Protein AF-A0A943B1U2-F1 (afdb_monomer_lite)

Radius of gyration: 18.58 Å; chains: 1; bounding box: 40×26×52 Å

pLDDT: mean 83.33, std 12.42, range [32.62, 95.81]

Foldseek 3Di:
DQQQAEEEEEDADPVCCVVCVVVQVVCPRHGYDYDHLPHALLLPPPDDPVCSVVSVVVSVVVVCVVVVHDPVRHPYYHYDGDPPDDPAPLVQEAEDCPDPAWDDDPHHIYGPDSCSRVVSPDD

Sequence (123 aa):
MKENKLILVLVEGKSDQTALNLIEKFCENNKAQIYITKGDITSDFKTTYSNCENILKDFIKKFINEYGLEKKDILQVIHIVDTDGAFIPDSNIVLNNNADSTLYYLDRIETNNVKKIIGAVAN

Secondary structure (DSSP, 8-state):
-----EEEEEESSHHHHHHHHHHHHH-SSSEEEEEE-SS-TTT-TT--TTTHHHHHHHHHHHHHHHTT--GGGEEEEEE----------GGGEEE-TT-SS-EE-SS-EEES-HHHHHTTS--

Structure (mmCIF, N/CA/C/O backbone):
data_AF-A0A943B1U2-F1
#
_entry.id   AF-A0A943B1U2-F1
#
loop_
_atom_site.group_PDB
_atom_site.id
_atom_site.type_symbol
_atom_site.label_atom_id
_atom_site.label_alt_id
_atom_site.label_comp_id
_atom_site.label_asym_id
_atom_site.label_entity_id
_atom_site.label_seq_id
_atom_site.pdbx_PDB_ins_code
_atom_site.Cartn_x
_atom_site.Cartn_y
_atom_site.Cartn_z
_atom_site.occupancy
_atom_site.B_iso_or_equiv
_atom_site.auth_seq_id
_atom_site.auth_comp_id
_atom_site.auth_asym_id
_atom_site.auth_atom_id
_atom_site.pdbx_PDB_model_num
ATOM 1 N N . MET A 1 1 ? -20.851 -4.023 25.875 1.00 43.03 1 MET A N 1
ATOM 2 C CA . MET A 1 1 ? -20.757 -2.912 24.904 1.00 43.03 1 MET A CA 1
ATOM 3 C C . MET A 1 1 ? -19.850 -3.378 23.783 1.00 43.03 1 MET A C 1
ATOM 5 O O . MET A 1 1 ? -18.746 -3.811 24.079 1.00 43.03 1 MET A O 1
ATOM 9 N N . LYS A 1 2 ? -20.328 -3.406 22.537 1.00 51.53 2 LYS A N 1
ATOM 10 C CA . LYS A 1 2 ? -19.477 -3.720 21.382 1.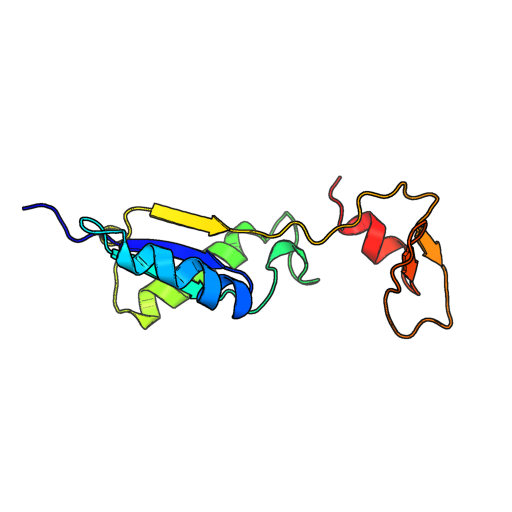00 51.53 2 LYS A CA 1
ATOM 11 C C . LYS A 1 2 ? -18.561 -2.506 21.199 1.00 51.53 2 LYS A C 1
ATOM 13 O O . LYS A 1 2 ? -19.063 -1.415 20.953 1.00 51.53 2 LYS A O 1
ATOM 18 N N . GLU A 1 3 ? -17.267 -2.656 21.468 1.00 61.66 3 GLU A N 1
ATOM 19 C CA . GLU A 1 3 ? -16.294 -1.586 21.232 1.00 61.66 3 GLU A CA 1
ATOM 20 C C . GLU A 1 3 ? -16.361 -1.202 19.749 1.00 61.66 3 GLU A C 1
ATOM 22 O O . GLU A 1 3 ? -16.231 -2.075 18.891 1.00 61.66 3 GLU A O 1
ATOM 27 N N . ASN A 1 4 ? -16.597 0.079 19.450 1.00 70.81 4 ASN A N 1
ATOM 28 C CA . ASN A 1 4 ? -16.581 0.624 18.089 1.00 70.81 4 ASN A CA 1
ATOM 29 C C . ASN A 1 4 ? -15.144 0.602 17.553 1.00 70.81 4 ASN A C 1
ATOM 31 O O . ASN A 1 4 ? -14.481 1.636 17.509 1.00 70.81 4 ASN A O 1
ATOM 35 N N . LYS A 1 5 ? -14.643 -0.581 17.201 1.00 84.31 5 LYS A N 1
ATOM 36 C CA . LYS A 1 5 ? -13.319 -0.733 16.608 1.00 84.31 5 LYS A CA 1
ATOM 37 C C . LYS A 1 5 ? -13.357 -0.423 15.117 1.00 84.31 5 LYS A C 1
ATOM 39 O O . LYS A 1 5 ? -14.384 -0.568 14.446 1.00 84.31 5 LYS A O 1
ATOM 44 N N . LEU A 1 6 ? -12.209 0.009 14.619 1.00 89.56 6 LEU A N 1
ATOM 45 C CA . LEU A 1 6 ? -12.011 0.441 13.252 1.00 89.56 6 LEU A CA 1
ATOM 46 C C . LEU A 1 6 ? -11.367 -0.662 12.408 1.00 89.56 6 LEU A C 1
ATOM 48 O O . LEU A 1 6 ? -10.405 -1.296 12.838 1.00 89.56 6 LEU A O 1
ATOM 52 N N . ILE A 1 7 ? -11.851 -0.849 11.187 1.00 90.88 7 ILE A N 1
ATOM 53 C CA . ILE A 1 7 ? -11.151 -1.597 10.143 1.00 90.88 7 ILE A CA 1
ATOM 54 C C . ILE A 1 7 ? -10.490 -0.569 9.227 1.00 90.88 7 ILE A C 1
ATOM 56 O O . ILE A 1 7 ? -11.180 0.216 8.580 1.00 90.88 7 ILE A O 1
ATOM 60 N N . LEU A 1 8 ? -9.161 -0.562 9.186 1.00 92.31 8 LEU A N 1
ATOM 61 C CA . LEU A 1 8 ? -8.396 0.289 8.280 1.00 92.31 8 LEU A CA 1
ATOM 62 C C . LEU A 1 8 ? -8.195 -0.447 6.957 1.00 92.31 8 LEU A C 1
ATOM 64 O O . LEU A 1 8 ? -7.590 -1.518 6.941 1.00 92.31 8 LEU A O 1
ATOM 68 N N . VAL A 1 9 ? -8.673 0.133 5.860 1.00 92.19 9 VAL A N 1
ATOM 69 C CA . VAL A 1 9 ? -8.456 -0.383 4.506 1.00 92.19 9 VAL A CA 1
ATOM 70 C C . VAL A 1 9 ? -7.480 0.543 3.789 1.00 92.19 9 VAL A C 1
ATOM 72 O O . VAL A 1 9 ? -7.790 1.705 3.541 1.00 92.19 9 VAL A O 1
ATOM 75 N N . LEU A 1 10 ? -6.288 0.039 3.492 1.00 92.56 10 LEU A N 1
ATOM 76 C CA . LEU A 1 10 ? -5.265 0.741 2.725 1.00 92.56 10 LEU A CA 1
ATOM 77 C C . LEU A 1 10 ? -5.489 0.470 1.237 1.00 92.56 10 LEU A C 1
ATOM 79 O O . LEU A 1 10 ? -5.634 -0.692 0.853 1.00 92.56 10 LEU A O 1
ATOM 83 N N . VAL A 1 11 ? -5.518 1.533 0.436 1.00 91.06 11 VAL A N 1
ATOM 84 C CA . VAL A 1 11 ? -5.705 1.472 -1.019 1.00 91.06 11 VAL A CA 1
ATOM 85 C C . VAL A 1 11 ? -4.703 2.370 -1.734 1.00 91.06 11 VAL A C 1
ATOM 87 O O . VAL A 1 11 ? -4.260 3.379 -1.174 1.00 91.06 11 VAL A O 1
ATOM 90 N N . GLU A 1 12 ? -4.383 2.029 -2.976 1.00 88.06 12 GLU A N 1
ATOM 91 C CA . GLU A 1 12 ? -3.335 2.687 -3.745 1.00 88.06 12 GLU A CA 1
ATOM 92 C C . GLU A 1 12 ? -3.683 4.144 -4.083 1.00 88.06 12 GLU A C 1
ATOM 94 O O . GLU A 1 12 ? -2.920 5.088 -3.820 1.00 88.06 12 GLU A O 1
ATOM 99 N N . GLY A 1 13 ? -4.871 4.327 -4.662 1.00 87.25 13 GLY A N 1
ATOM 100 C CA . GLY A 1 13 ? -5.250 5.548 -5.348 1.00 87.25 13 GLY A CA 1
ATOM 101 C C . GLY A 1 13 ? -6.665 6.038 -5.056 1.00 87.25 13 GLY A C 1
ATOM 102 O O . GLY A 1 13 ? -7.476 5.445 -4.345 1.00 87.25 13 GLY A O 1
ATOM 103 N N . LYS A 1 14 ? -6.977 7.198 -5.645 1.00 86.81 14 LYS A N 1
ATOM 104 C CA . LYS A 1 14 ? -8.306 7.823 -5.535 1.00 86.81 14 LYS A CA 1
ATOM 105 C C . LYS A 1 14 ? -9.396 7.019 -6.243 1.00 86.81 14 LYS A C 1
ATOM 107 O O . LYS A 1 14 ? -10.556 7.102 -5.838 1.00 86.81 14 LYS A O 1
ATOM 112 N N . SER A 1 15 ? -9.037 6.284 -7.294 1.00 88.19 15 SER A N 1
ATOM 113 C CA . SER A 1 15 ? -9.959 5.399 -8.009 1.00 88.19 15 SER A CA 1
ATOM 114 C C . SER A 1 15 ? -10.477 4.313 -7.069 1.00 88.19 15 SER A C 1
ATOM 116 O O . SER A 1 15 ? -11.688 4.217 -6.868 1.00 88.19 15 SER A O 1
ATOM 118 N N . ASP A 1 16 ? -9.567 3.608 -6.395 1.00 88.81 16 ASP A N 1
ATOM 119 C CA . ASP A 1 16 ? -9.890 2.551 -5.430 1.00 88.81 16 ASP A CA 1
ATOM 120 C C . ASP A 1 16 ? -10.687 3.108 -4.265 1.00 88.81 16 ASP A C 1
ATOM 122 O O . ASP A 1 16 ? -11.716 2.550 -3.901 1.00 88.81 16 ASP A O 1
ATOM 126 N N . GLN A 1 17 ? -10.271 4.261 -3.727 1.00 88.88 17 GLN A N 1
ATOM 127 C CA . GLN A 1 17 ? -11.022 4.930 -2.670 1.00 88.88 17 GLN A CA 1
ATOM 128 C C . GLN A 1 17 ? -12.461 5.200 -3.108 1.00 88.88 17 GLN A C 1
ATOM 130 O O . GLN A 1 17 ? -13.397 4.920 -2.369 1.00 88.88 17 GLN A O 1
ATOM 135 N N . THR A 1 18 ? -12.658 5.727 -4.314 1.00 89.12 18 THR A N 1
ATOM 136 C CA . THR A 1 18 ? -13.999 6.051 -4.808 1.00 89.12 18 THR A CA 1
ATOM 137 C C . THR A 1 18 ? -14.848 4.792 -4.979 1.00 89.12 18 THR A C 1
ATOM 139 O O . THR A 1 18 ? -16.008 4.786 -4.567 1.00 89.12 18 THR A O 1
ATOM 142 N N . ALA A 1 19 ? -14.282 3.724 -5.546 1.00 87.81 19 ALA A N 1
ATOM 143 C CA . ALA A 1 19 ? -14.982 2.460 -5.753 1.00 87.81 19 ALA A CA 1
ATOM 144 C C . ALA A 1 19 ? -15.323 1.768 -4.424 1.00 87.81 19 ALA A C 1
ATOM 146 O O . ALA A 1 19 ? -16.453 1.324 -4.207 1.00 87.81 19 ALA A O 1
ATOM 147 N N . LEU A 1 20 ? -14.353 1.713 -3.514 1.00 87.75 20 LEU A N 1
ATOM 148 C CA . LEU A 1 20 ? -14.445 0.969 -2.267 1.00 87.75 20 LEU A CA 1
ATOM 149 C C . LEU A 1 20 ? -15.108 1.767 -1.146 1.00 87.75 20 LEU A C 1
ATOM 151 O O . LEU A 1 20 ? -15.602 1.148 -0.212 1.00 87.75 20 LEU A O 1
ATOM 155 N N . ASN A 1 21 ? -15.236 3.097 -1.244 1.00 84.25 21 ASN A N 1
ATOM 156 C CA . ASN A 1 21 ? -15.986 3.915 -0.273 1.00 84.25 21 ASN A CA 1
ATOM 157 C C . ASN A 1 21 ? -17.437 3.436 -0.106 1.00 84.25 21 ASN A C 1
ATOM 159 O O . ASN A 1 21 ? -18.082 3.707 0.905 1.00 84.25 21 ASN A O 1
ATOM 163 N N . LEU A 1 22 ? -17.973 2.703 -1.086 1.00 82.56 22 LEU A N 1
ATOM 164 C CA . LEU A 1 22 ? -19.260 2.034 -0.964 1.00 82.56 22 LEU A CA 1
ATOM 165 C C . LEU A 1 22 ? -19.281 0.989 0.171 1.00 82.56 22 LEU A C 1
ATOM 167 O O . LEU A 1 22 ? -20.312 0.839 0.821 1.00 82.56 22 LEU A O 1
ATOM 171 N N . ILE A 1 23 ? -18.163 0.311 0.449 1.00 79.44 23 ILE A N 1
ATOM 172 C CA . ILE A 1 23 ? -18.022 -0.673 1.537 1.00 79.44 23 ILE A CA 1
ATOM 173 C C . ILE A 1 23 ? -18.312 -0.024 2.891 1.00 79.44 23 ILE A C 1
ATOM 175 O O . ILE A 1 23 ? -19.000 -0.628 3.713 1.00 79.44 23 ILE A O 1
ATOM 179 N N . GLU A 1 24 ? -17.881 1.226 3.100 1.00 76.25 24 GLU A N 1
ATOM 180 C CA . GLU A 1 24 ? -18.165 1.963 4.338 1.00 76.25 24 GLU A CA 1
ATOM 181 C C . GLU A 1 24 ? -19.673 2.059 4.620 1.00 76.25 24 GLU A C 1
ATOM 183 O O . GLU A 1 24 ? -20.083 2.035 5.779 1.00 76.25 24 GLU A O 1
ATOM 188 N N . LYS A 1 25 ? -20.516 2.090 3.576 1.00 74.62 25 LYS A N 1
ATOM 189 C CA . LYS A 1 25 ? -21.982 2.147 3.715 1.00 74.62 25 LYS A CA 1
ATOM 190 C C . LYS A 1 25 ? -22.610 0.826 4.161 1.00 74.62 25 LYS A C 1
ATOM 192 O O . LYS A 1 25 ? -23.719 0.847 4.681 1.00 74.62 25 LYS A O 1
ATOM 197 N N . PHE A 1 26 ? -21.935 -0.304 3.948 1.00 77.00 26 PHE A N 1
ATOM 198 C CA . PHE A 1 26 ? -22.454 -1.641 4.259 1.00 77.00 26 PHE A CA 1
ATOM 199 C C . PHE A 1 26 ? -21.898 -2.221 5.569 1.00 77.00 26 PHE A C 1
ATOM 201 O O . PHE A 1 26 ? -22.365 -3.257 6.043 1.00 77.00 26 PHE A O 1
ATOM 208 N N . CYS A 1 27 ? -20.923 -1.561 6.197 1.00 71.69 27 CYS A N 1
ATOM 209 C CA . CYS A 1 27 ? -20.376 -1.981 7.484 1.00 71.69 27 CYS A CA 1
ATOM 210 C C . CYS A 1 27 ? -21.191 -1.407 8.663 1.00 71.69 27 CYS A C 1
ATOM 212 O O . CYS A 1 27 ? -20.818 -0.414 9.275 1.00 71.69 27 CYS A O 1
ATOM 214 N N . GLU A 1 28 ? -22.302 -2.061 9.020 1.00 62.81 28 GLU A N 1
ATOM 215 C CA . GLU A 1 28 ? -23.226 -1.586 10.074 1.00 62.81 28 GLU A CA 1
ATOM 216 C C . GLU A 1 28 ? -22.691 -1.718 11.520 1.00 62.81 28 GLU A C 1
ATOM 218 O O . GLU A 1 28 ? -23.164 -1.031 12.422 1.00 62.81 28 GLU A O 1
ATOM 223 N N . ASN A 1 29 ? -21.718 -2.607 11.770 1.00 63.66 29 ASN A N 1
ATOM 224 C CA . ASN A 1 29 ? -21.253 -2.961 13.127 1.00 63.66 29 ASN A CA 1
ATOM 225 C C . ASN A 1 29 ? -19.797 -2.577 13.446 1.00 63.66 29 ASN A C 1
ATOM 227 O O . ASN A 1 29 ? -19.432 -2.536 14.618 1.00 63.66 29 ASN A O 1
ATOM 231 N N . ASN A 1 30 ? -18.972 -2.343 12.427 1.00 64.12 30 ASN A N 1
ATOM 232 C CA . ASN A 1 30 ? -17.572 -1.934 12.543 1.00 64.12 30 ASN A CA 1
ATOM 233 C C . ASN A 1 30 ? -17.380 -0.733 11.622 1.00 64.12 30 ASN A C 1
ATOM 235 O O . ASN A 1 30 ? -17.916 -0.730 10.518 1.00 64.12 30 ASN A O 1
ATOM 239 N N . LYS A 1 31 ? -16.604 0.268 12.036 1.00 79.12 31 LYS A N 1
ATOM 240 C CA . LYS A 1 31 ? -16.313 1.399 11.150 1.00 79.12 31 LYS A CA 1
ATOM 241 C C . LYS A 1 31 ? -15.182 0.995 10.214 1.00 79.12 31 LYS A C 1
ATOM 243 O O . LYS A 1 31 ? -14.055 0.833 10.670 1.00 79.12 31 LYS A O 1
ATOM 248 N N . ALA A 1 32 ? -15.476 0.797 8.935 1.00 85.38 32 ALA A N 1
ATOM 249 C CA . ALA A 1 32 ? -14.436 0.732 7.916 1.00 85.38 32 ALA A CA 1
ATOM 250 C C . ALA A 1 32 ? -13.994 2.161 7.574 1.00 85.38 32 ALA A C 1
ATOM 252 O O . ALA A 1 32 ? -14.833 3.061 7.506 1.00 85.38 32 ALA A O 1
ATOM 253 N N . GLN A 1 33 ? -12.691 2.375 7.420 1.00 88.75 33 GLN A N 1
ATOM 254 C CA . GLN A 1 33 ? -12.124 3.635 6.949 1.00 88.75 33 GLN A CA 1
ATOM 255 C C . GLN A 1 33 ? -11.106 3.361 5.860 1.00 88.75 33 GLN A C 1
ATOM 257 O O . GLN A 1 33 ? -10.178 2.571 6.057 1.00 88.75 33 GLN A O 1
ATOM 262 N N . ILE A 1 34 ? -11.284 4.036 4.729 1.00 88.25 34 ILE A N 1
ATOM 263 C CA . ILE A 1 34 ? -10.391 3.908 3.583 1.00 88.25 34 ILE A CA 1
ATOM 264 C C . ILE A 1 34 ? -9.300 4.971 3.632 1.00 88.25 34 ILE A C 1
ATOM 266 O O . ILE A 1 34 ? -9.572 6.171 3.703 1.00 88.25 34 ILE A O 1
ATOM 270 N N . TYR A 1 35 ? -8.048 4.526 3.551 1.00 90.69 35 TYR A N 1
ATOM 271 C CA . TYR A 1 35 ? -6.870 5.379 3.588 1.00 90.69 35 TYR A CA 1
ATOM 272 C C . TYR A 1 35 ? -5.993 5.168 2.357 1.00 90.69 35 TYR A C 1
ATOM 274 O O . TYR A 1 35 ? -5.631 4.045 2.018 1.00 90.69 35 TYR A O 1
ATOM 282 N N . ILE A 1 36 ? -5.640 6.273 1.701 1.00 87.88 36 ILE A N 1
ATOM 283 C CA . ILE A 1 36 ? -4.845 6.257 0.472 1.00 87.88 36 ILE A CA 1
ATOM 284 C C . ILE A 1 36 ? -3.349 6.245 0.810 1.00 87.88 36 ILE A C 1
ATOM 286 O O . ILE A 1 36 ? -2.857 7.159 1.481 1.00 87.88 36 ILE A O 1
ATOM 290 N N . THR A 1 37 ? -2.615 5.268 0.275 1.00 85.62 37 THR A N 1
ATOM 291 C CA . THR A 1 37 ? -1.147 5.155 0.380 1.00 85.62 37 THR A CA 1
ATOM 292 C C . THR A 1 37 ? -0.405 6.126 -0.547 1.00 85.62 37 THR A C 1
ATOM 294 O O . THR A 1 37 ? 0.764 6.423 -0.318 1.00 85.62 37 THR A O 1
ATOM 297 N N . LYS A 1 38 ? -1.115 6.735 -1.510 1.00 80.94 38 LYS A N 1
ATOM 298 C CA . LYS A 1 38 ? -0.626 7.719 -2.499 1.00 80.94 38 LYS A CA 1
ATOM 299 C C . LYS A 1 38 ? 0.297 7.092 -3.548 1.00 80.94 38 LYS A C 1
ATOM 301 O O . LYS A 1 38 ? 1.332 7.672 -3.875 1.00 80.94 38 LYS A O 1
ATOM 306 N N . GLY A 1 39 ? -0.134 5.959 -4.091 1.00 76.94 39 GLY A N 1
ATOM 307 C CA . GLY A 1 39 ? 0.601 5.140 -5.051 1.00 76.94 39 GLY A CA 1
ATOM 308 C C . GLY A 1 39 ? 0.892 3.753 -4.490 1.00 76.94 39 GLY A C 1
ATOM 309 O O . GLY A 1 39 ? 0.752 3.524 -3.279 1.00 76.94 39 GLY A O 1
ATOM 310 N N . ASP A 1 40 ? 1.275 2.840 -5.379 1.00 78.50 40 AS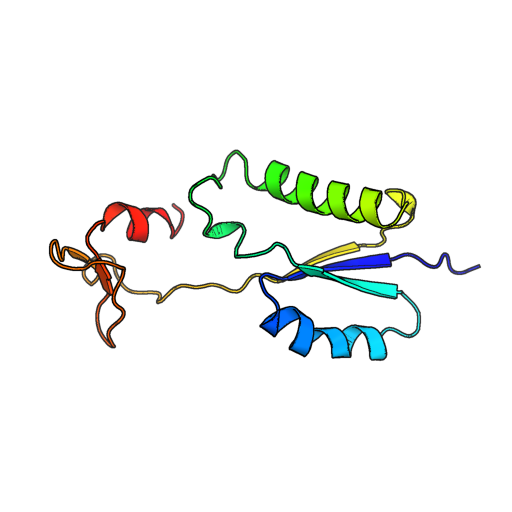P A N 1
ATOM 311 C CA . ASP A 1 40 ? 1.604 1.478 -4.987 1.00 78.50 40 ASP A CA 1
ATOM 312 C C . ASP A 1 40 ? 2.887 1.466 -4.157 1.00 78.50 40 ASP A C 1
ATOM 314 O O . ASP A 1 40 ? 3.964 1.889 -4.589 1.00 78.50 40 ASP A O 1
ATOM 318 N N . ILE A 1 41 ? 2.749 0.975 -2.925 1.00 81.00 41 ILE A N 1
ATOM 319 C CA . ILE A 1 41 ? 3.872 0.796 -2.012 1.00 81.00 41 ILE A CA 1
ATOM 320 C C . ILE A 1 41 ? 4.862 -0.202 -2.616 1.00 81.00 41 ILE A C 1
ATOM 322 O O . ILE A 1 41 ? 6.063 -0.039 -2.405 1.00 81.00 41 ILE A O 1
ATOM 326 N N . THR A 1 42 ? 4.388 -1.219 -3.343 1.00 74.69 42 THR A N 1
ATOM 327 C CA . THR A 1 42 ? 5.242 -2.286 -3.876 1.00 74.69 42 THR A CA 1
ATOM 328 C C . THR A 1 42 ? 6.045 -1.862 -5.105 1.00 74.69 42 THR A C 1
ATOM 330 O O . THR A 1 42 ? 7.165 -2.340 -5.279 1.00 74.69 42 THR A O 1
ATOM 333 N N . SER A 1 43 ? 5.551 -0.883 -5.864 1.00 71.88 43 SER A N 1
ATOM 334 C CA . SER A 1 43 ? 6.203 -0.332 -7.056 1.00 71.88 43 SER A CA 1
ATOM 335 C C . SER A 1 43 ? 7.049 0.931 -6.816 1.00 71.88 43 SER A C 1
ATOM 337 O O . SER A 1 43 ? 7.742 1.395 -7.731 1.00 71.88 43 SER A O 1
ATOM 339 N N . ASP A 1 44 ? 7.062 1.501 -5.601 1.00 76.31 44 ASP A N 1
ATOM 340 C CA . ASP A 1 44 ? 7.999 2.581 -5.249 1.00 76.31 44 ASP A CA 1
ATOM 341 C C . ASP A 1 44 ? 9.444 2.049 -5.250 1.00 76.31 44 ASP A C 1
ATOM 343 O O . ASP A 1 44 ? 9.792 1.119 -4.527 1.00 76.31 44 ASP A O 1
ATOM 347 N N . PHE A 1 45 ? 10.331 2.689 -6.017 1.00 70.88 45 PHE A N 1
ATOM 348 C CA . PHE A 1 45 ? 11.748 2.315 -6.146 1.00 70.88 45 PHE A CA 1
ATOM 349 C C . PHE A 1 45 ? 12.528 2.367 -4.820 1.00 70.88 45 PHE A C 1
ATOM 351 O O . PHE A 1 45 ? 13.649 1.864 -4.740 1.00 70.88 45 PHE A O 1
ATOM 358 N N . LYS A 1 46 ? 11.986 3.042 -3.801 1.00 77.06 46 LYS A N 1
ATOM 359 C CA . LYS A 1 46 ? 12.543 3.086 -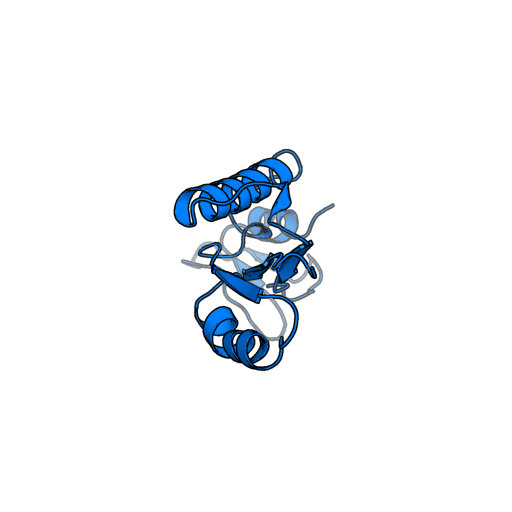2.444 1.00 77.06 46 LYS A CA 1
ATOM 360 C C . LYS A 1 46 ? 12.087 1.912 -1.586 1.00 77.06 46 LYS A C 1
ATOM 362 O O . LYS A 1 46 ? 12.705 1.672 -0.546 1.00 77.06 46 LYS A O 1
ATOM 367 N N . THR A 1 47 ? 11.039 1.203 -1.990 1.00 82.19 47 THR A N 1
ATOM 368 C CA . THR A 1 47 ? 10.563 0.001 -1.319 1.00 82.19 47 THR A CA 1
ATOM 369 C C . THR A 1 47 ? 11.433 -1.184 -1.714 1.00 82.19 47 THR A C 1
ATOM 371 O O . THR A 1 47 ? 11.691 -1.460 -2.881 1.00 82.19 47 THR A O 1
ATOM 374 N N . THR A 1 48 ? 11.910 -1.898 -0.708 1.00 83.06 48 THR A N 1
ATOM 375 C CA . THR A 1 48 ? 12.687 -3.124 -0.828 1.00 83.06 48 THR A CA 1
ATOM 376 C C . THR A 1 48 ? 12.039 -4.196 0.032 1.00 83.06 48 THR A C 1
ATOM 378 O O . THR A 1 48 ? 11.328 -3.900 0.995 1.00 83.06 48 THR A O 1
ATOM 381 N N . TYR A 1 49 ? 12.362 -5.461 -0.237 1.00 81.56 49 TYR A N 1
ATOM 382 C CA . TYR A 1 49 ? 11.946 -6.573 0.622 1.00 81.56 49 TYR A CA 1
ATOM 383 C C . TYR A 1 49 ? 12.310 -6.348 2.103 1.00 81.56 49 TYR A C 1
ATOM 385 O O . TYR A 1 49 ? 11.564 -6.707 3.006 1.00 81.56 49 TYR A O 1
ATOM 393 N N . SER A 1 50 ? 13.449 -5.702 2.370 1.00 87.38 50 SER A N 1
ATOM 394 C CA . SER A 1 50 ? 13.931 -5.450 3.730 1.00 87.38 50 SER A CA 1
ATOM 395 C C . SER A 1 50 ? 13.253 -4.279 4.448 1.00 87.38 50 SER A C 1
ATOM 397 O O . SER A 1 50 ? 13.379 -4.181 5.670 1.00 87.38 50 SER A O 1
ATOM 399 N N . ASN A 1 51 ? 12.564 -3.377 3.738 1.00 88.19 51 ASN A N 1
ATOM 400 C CA . ASN A 1 51 ? 11.963 -2.182 4.340 1.00 88.19 51 ASN A CA 1
ATOM 401 C C . ASN A 1 51 ? 10.440 -2.074 4.160 1.00 88.19 51 ASN A C 1
ATOM 403 O O . ASN A 1 51 ? 9.830 -1.233 4.825 1.00 88.19 51 ASN A O 1
ATOM 407 N N . CYS A 1 52 ? 9.825 -2.927 3.334 1.00 86.50 52 CYS A N 1
ATOM 408 C CA . CYS A 1 52 ? 8.408 -2.849 2.980 1.00 86.50 52 CYS A CA 1
ATOM 409 C C . CYS A 1 52 ? 7.488 -2.870 4.212 1.00 86.50 52 CYS A C 1
ATOM 411 O O . CYS A 1 52 ? 6.563 -2.064 4.315 1.00 86.50 52 CYS A O 1
ATOM 413 N N . GLU A 1 53 ? 7.795 -3.699 5.215 1.00 90.75 53 GLU A N 1
ATOM 414 C CA . GLU A 1 53 ? 7.037 -3.725 6.468 1.00 90.75 53 GLU A CA 1
ATOM 415 C C . GLU A 1 53 ? 7.106 -2.403 7.240 1.00 90.75 53 GLU A C 1
ATOM 417 O O . GLU A 1 53 ? 6.135 -2.005 7.884 1.00 90.75 53 GLU A O 1
ATOM 422 N N . ASN A 1 54 ? 8.263 -1.737 7.237 1.00 92.12 54 ASN A N 1
ATOM 423 C CA . ASN A 1 54 ? 8.450 -0.487 7.971 1.00 92.12 54 ASN A CA 1
ATOM 424 C C . ASN A 1 54 ? 7.719 0.661 7.282 1.00 92.12 54 ASN A C 1
ATOM 426 O O . ASN A 1 54 ? 7.056 1.441 7.961 1.00 92.12 54 ASN A O 1
ATOM 430 N N . ILE A 1 55 ? 7.749 0.693 5.949 1.00 90.19 55 ILE A N 1
ATOM 431 C CA . ILE A 1 55 ? 6.958 1.636 5.155 1.00 90.19 55 ILE A CA 1
ATOM 432 C C . ILE A 1 55 ? 5.468 1.470 5.481 1.00 90.19 55 ILE A C 1
ATOM 434 O O . ILE A 1 55 ? 4.794 2.444 5.819 1.00 90.19 55 ILE A O 1
ATOM 438 N N . LEU A 1 56 ? 4.961 0.231 5.491 1.00 90.12 56 LEU A N 1
ATOM 439 C CA . LEU A 1 56 ? 3.566 -0.047 5.839 1.00 90.12 56 LEU A CA 1
ATOM 440 C C . LEU A 1 56 ? 3.228 0.375 7.281 1.00 90.12 56 LEU A C 1
ATOM 442 O O . LEU A 1 56 ? 2.182 0.979 7.529 1.00 90.12 56 LEU A O 1
ATOM 446 N N . LYS A 1 57 ? 4.124 0.106 8.242 1.00 92.06 57 LYS A N 1
ATOM 447 C CA . LYS A 1 57 ? 3.971 0.554 9.639 1.00 92.06 57 LYS A CA 1
ATOM 448 C C . LYS A 1 57 ? 3.865 2.073 9.733 1.00 92.06 57 LYS A C 1
ATOM 450 O O . LYS A 1 57 ? 3.076 2.561 10.541 1.00 92.06 57 LYS A O 1
ATOM 455 N N . ASP A 1 58 ? 4.623 2.814 8.935 1.00 92.12 58 ASP A N 1
ATOM 456 C CA . ASP A 1 58 ? 4.599 4.274 8.956 1.00 92.12 58 ASP A CA 1
ATOM 457 C C . ASP A 1 58 ? 3.290 4.837 8.386 1.00 92.12 58 ASP A C 1
ATOM 459 O O . ASP A 1 58 ? 2.735 5.768 8.976 1.00 92.12 58 ASP A O 1
ATOM 463 N N . PHE A 1 59 ? 2.716 4.223 7.344 1.00 91.38 59 PHE A N 1
ATOM 464 C CA . PHE A 1 59 ? 1.362 4.557 6.877 1.00 91.38 59 PHE A CA 1
ATOM 465 C C . PHE A 1 59 ? 0.305 4.334 7.961 1.00 91.38 59 PHE A C 1
ATOM 467 O O . PHE A 1 59 ? -0.510 5.220 8.225 1.00 91.38 59 PHE A O 1
ATOM 474 N N . ILE A 1 60 ? 0.350 3.184 8.640 1.00 92.94 60 ILE A N 1
ATOM 475 C CA . ILE A 1 60 ? -0.597 2.863 9.716 1.00 92.94 60 ILE A CA 1
ATOM 476 C C . ILE A 1 60 ? -0.437 3.842 10.888 1.00 92.94 60 ILE A C 1
ATOM 478 O O . ILE A 1 60 ? -1.429 4.354 11.401 1.00 92.94 60 ILE A O 1
ATOM 482 N N . LYS A 1 61 ? 0.798 4.150 11.306 1.00 93.94 61 LYS A N 1
ATOM 483 C CA . LYS A 1 61 ? 1.064 5.131 12.374 1.00 93.94 61 LYS A CA 1
ATOM 484 C C . LYS A 1 61 ? 0.571 6.520 12.005 1.00 93.94 61 LYS A C 1
ATOM 486 O O . LYS A 1 61 ? 0.005 7.208 12.848 1.00 93.94 61 LYS A O 1
ATOM 491 N N . LYS A 1 62 ? 0.788 6.936 10.758 1.00 92.69 62 LYS A N 1
ATOM 492 C CA . LYS A 1 62 ? 0.316 8.224 10.264 1.00 92.69 62 LYS A CA 1
ATOM 493 C C . LYS A 1 62 ? -1.204 8.310 10.336 1.00 92.69 62 LYS A C 1
ATOM 495 O O . LYS A 1 62 ? -1.706 9.276 10.896 1.00 92.69 62 LYS A O 1
ATOM 500 N N . PHE A 1 63 ? -1.907 7.279 9.871 1.00 92.50 63 PHE A N 1
ATOM 501 C CA . PHE A 1 63 ? -3.357 7.186 10.006 1.00 92.50 63 PHE A CA 1
ATOM 502 C C . PHE A 1 63 ? -3.801 7.263 11.478 1.00 92.50 63 PHE A C 1
ATOM 504 O O . PHE A 1 63 ? -4.631 8.093 11.834 1.00 92.50 63 PHE A O 1
ATOM 511 N N . ILE A 1 64 ? -3.205 6.454 12.360 1.00 93.19 64 ILE A N 1
ATOM 512 C CA . ILE A 1 64 ? -3.522 6.454 13.798 1.00 93.19 64 ILE A CA 1
ATOM 513 C C . ILE A 1 64 ? -3.355 7.858 14.402 1.00 93.19 64 ILE A C 1
ATOM 515 O O . ILE A 1 64 ? -4.247 8.330 15.105 1.00 93.19 64 ILE A O 1
ATOM 519 N N . ASN A 1 65 ? -2.256 8.547 14.085 1.00 94.25 65 ASN A N 1
ATOM 520 C CA . ASN A 1 65 ? -1.980 9.895 14.579 1.00 94.25 65 ASN A CA 1
ATOM 521 C C . ASN A 1 65 ? -2.941 10.947 14.004 1.00 94.25 65 ASN A C 1
ATOM 523 O O . ASN A 1 65 ? -3.401 11.809 14.747 1.00 94.25 65 ASN A O 1
ATOM 527 N N . GLU A 1 66 ? -3.253 10.884 12.705 1.00 92.19 66 GLU A N 1
ATOM 528 C CA . GLU A 1 66 ? -4.177 11.812 12.032 1.00 92.19 66 GLU A CA 1
ATOM 529 C C . GLU A 1 66 ? -5.594 11.744 12.623 1.00 92.19 66 GLU A C 1
ATOM 531 O O . GLU A 1 66 ? -6.273 12.766 12.703 1.00 92.19 66 GLU A O 1
ATOM 536 N N . TYR A 1 67 ? -6.016 10.564 13.085 1.00 89.69 67 TYR A N 1
ATOM 537 C CA . TYR A 1 67 ? -7.349 10.329 13.649 1.00 89.69 67 TYR A CA 1
ATOM 538 C C . TYR A 1 67 ? -7.379 10.271 15.187 1.00 89.69 67 TYR A C 1
ATOM 540 O O . TYR A 1 67 ? -8.445 10.051 15.762 1.00 89.69 67 TYR A O 1
ATOM 548 N N . GLY A 1 68 ? -6.240 10.473 15.864 1.00 92.00 68 GLY A N 1
ATOM 549 C CA . GLY A 1 68 ? -6.152 10.444 17.331 1.00 92.00 68 GLY A CA 1
ATOM 550 C C . GLY A 1 68 ? -6.528 9.090 17.944 1.00 92.00 68 GLY A C 1
ATOM 551 O O . GLY A 1 68 ? -7.157 9.045 18.999 1.00 92.00 68 GLY A O 1
ATOM 552 N N . LEU A 1 69 ? -6.196 7.99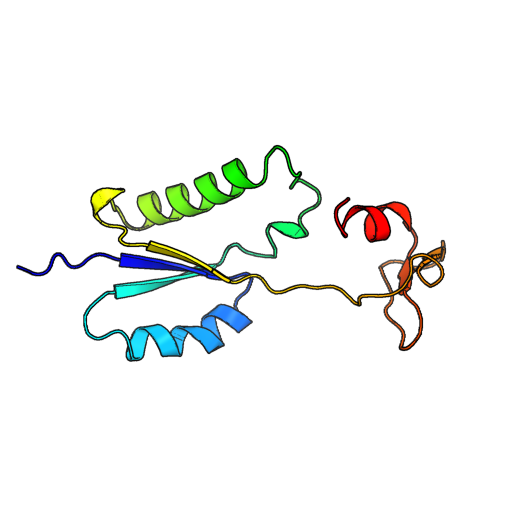9 17.255 1.00 92.19 69 LEU A N 1
ATOM 553 C CA . LEU A 1 69 ? -6.525 6.632 17.654 1.00 92.19 69 LEU A CA 1
ATOM 554 C C . LEU A 1 69 ? -5.386 5.995 18.458 1.00 92.19 69 LEU A C 1
ATOM 556 O O . LEU A 1 69 ? -4.245 6.452 18.446 1.00 92.19 69 LEU A O 1
ATOM 560 N N . GLU A 1 70 ? -5.677 4.865 19.092 1.00 92.56 70 GLU A N 1
ATOM 561 C CA . GLU A 1 70 ? -4.683 3.952 19.640 1.00 92.56 70 GLU A CA 1
ATOM 562 C C . GLU A 1 70 ? -4.740 2.586 18.945 1.00 92.56 70 GLU A C 1
ATOM 564 O O . GLU A 1 70 ? -5.731 2.203 18.322 1.00 92.56 70 GLU A O 1
ATOM 569 N N . LYS A 1 71 ? -3.687 1.773 19.109 1.00 90.00 71 LYS A N 1
ATOM 570 C CA . LYS A 1 71 ? -3.633 0.413 18.541 1.00 90.00 71 LYS A CA 1
ATOM 571 C C . LYS A 1 71 ? -4.841 -0.448 18.945 1.00 90.00 71 LYS A C 1
ATOM 573 O O . LYS A 1 71 ? -5.291 -1.260 18.146 1.00 90.00 71 LYS A O 1
ATOM 578 N N . LYS A 1 72 ? -5.363 -0.276 20.166 1.00 90.94 72 LYS A N 1
ATOM 579 C CA . LYS A 1 72 ? -6.533 -1.017 20.676 1.00 90.94 72 LYS A CA 1
ATOM 580 C C . LYS A 1 72 ? -7.836 -0.678 19.937 1.00 90.94 72 LYS A C 1
ATOM 582 O O . LYS A 1 72 ? -8.774 -1.474 19.978 1.00 90.94 72 LYS A O 1
ATOM 587 N N . ASP A 1 73 ? -7.879 0.479 19.276 1.00 90.25 73 ASP A N 1
ATOM 588 C CA . ASP A 1 73 ? -9.048 0.968 18.548 1.00 90.25 73 ASP A CA 1
ATOM 589 C C . ASP A 1 73 ? -9.092 0.413 17.113 1.00 90.25 73 ASP A C 1
ATOM 591 O O . ASP A 1 73 ? -10.145 0.442 16.479 1.00 90.25 73 ASP A O 1
ATOM 595 N N . ILE A 1 74 ? -7.985 -0.154 16.612 1.00 91.44 74 ILE A N 1
ATOM 596 C CA . ILE A 1 74 ? -7.913 -0.840 15.316 1.00 91.44 74 ILE A CA 1
ATOM 597 C C . ILE A 1 74 ? -8.228 -2.329 15.503 1.00 91.44 74 ILE A C 1
ATOM 599 O O . ILE A 1 74 ? -7.494 -3.059 16.168 1.00 91.44 74 ILE A O 1
ATOM 603 N N . LEU A 1 75 ? -9.314 -2.798 14.887 1.00 91.44 75 LEU A N 1
ATOM 604 C CA . LEU A 1 75 ? -9.675 -4.216 14.829 1.00 91.44 75 LEU A CA 1
ATOM 605 C C . LEU A 1 75 ? -8.791 -4.976 13.840 1.00 91.44 75 LEU A C 1
ATOM 607 O O . LEU A 1 75 ? -8.328 -6.073 14.137 1.00 91.44 75 LEU A O 1
ATOM 611 N N . GLN A 1 76 ? -8.609 -4.404 12.650 1.00 91.12 76 GLN A N 1
ATOM 612 C CA . GLN A 1 76 ? -7.953 -5.061 11.526 1.00 91.12 76 GLN A CA 1
ATOM 613 C C . GLN A 1 76 ? -7.390 -4.022 10.555 1.00 91.12 76 GLN A C 1
ATOM 615 O O . GLN A 1 76 ? -7.963 -2.946 10.384 1.00 91.12 76 GLN A O 1
ATOM 620 N N . VAL A 1 77 ? -6.286 -4.380 9.900 1.00 92.75 77 VAL A N 1
ATOM 621 C CA . VAL A 1 77 ? -5.754 -3.668 8.737 1.00 92.75 77 VAL A CA 1
ATOM 622 C C . VAL A 1 77 ? -5.886 -4.584 7.524 1.00 92.75 77 VAL A C 1
ATOM 624 O O . VAL A 1 77 ? -5.472 -5.742 7.578 1.00 92.75 77 VAL A O 1
ATOM 627 N N . ILE A 1 78 ? -6.485 -4.076 6.453 1.00 91.56 78 ILE A N 1
ATOM 628 C CA . ILE A 1 78 ? -6.624 -4.743 5.158 1.00 91.56 78 ILE A CA 1
ATOM 629 C C . ILE A 1 78 ? -5.855 -3.891 4.153 1.00 91.56 78 ILE A C 1
ATOM 631 O O . ILE A 1 78 ? -6.139 -2.706 4.028 1.00 91.56 78 ILE A O 1
ATOM 635 N N . HIS A 1 79 ? -4.877 -4.467 3.461 1.00 90.88 79 HIS A N 1
ATOM 636 C CA . HIS A 1 79 ? -4.155 -3.786 2.389 1.00 90.88 79 HIS A CA 1
ATOM 637 C C . HIS A 1 79 ? -4.605 -4.384 1.064 1.00 90.88 79 HIS A C 1
ATOM 639 O O . HIS A 1 79 ? -4.396 -5.574 0.830 1.00 90.88 79 HIS A O 1
ATOM 645 N N . ILE A 1 80 ? -5.284 -3.577 0.254 1.00 87.50 80 ILE A N 1
ATOM 646 C CA . ILE A 1 80 ? -5.687 -3.962 -1.094 1.00 87.50 80 ILE A CA 1
ATOM 647 C C . ILE A 1 80 ? -4.607 -3.434 -2.021 1.00 87.50 80 ILE A C 1
ATOM 649 O O . ILE A 1 80 ? -4.347 -2.233 -2.046 1.00 87.50 80 ILE A O 1
ATOM 653 N N . VAL A 1 81 ? -3.967 -4.363 -2.716 1.00 79.56 81 VAL A N 1
ATOM 654 C CA . VAL A 1 81 ? -2.918 -4.083 -3.686 1.00 79.56 81 VAL A CA 1
ATOM 655 C C . VAL A 1 81 ? -3.415 -4.523 -5.047 1.00 79.56 81 VAL A C 1
ATOM 657 O O . VAL A 1 81 ? -3.938 -5.635 -5.187 1.00 79.56 81 VAL A O 1
ATOM 660 N N . ASP A 1 82 ? -3.249 -3.650 -6.027 1.00 74.12 82 ASP A N 1
ATOM 661 C CA . ASP A 1 82 ? -3.336 -4.049 -7.416 1.00 74.12 82 ASP A CA 1
ATOM 662 C C . ASP A 1 82 ? -1.999 -4.687 -7.791 1.00 74.12 82 ASP A C 1
ATOM 664 O O . ASP A 1 82 ? -0.940 -4.301 -7.308 1.00 74.12 82 ASP A O 1
ATOM 668 N N . THR A 1 83 ? -2.044 -5.736 -8.605 1.00 65.88 83 THR A N 1
ATOM 669 C CA . THR A 1 83 ? -0.830 -6.273 -9.216 1.00 65.88 83 THR A CA 1
ATOM 670 C C . THR A 1 83 ? -0.661 -5.571 -10.553 1.00 65.88 83 THR A C 1
ATOM 672 O O . THR A 1 83 ? -1.185 -6.031 -11.572 1.00 65.88 83 THR A O 1
ATOM 675 N N . ASP A 1 84 ? 0.024 -4.436 -10.568 1.00 60.09 84 ASP A N 1
ATOM 676 C CA . ASP A 1 84 ? 0.405 -3.728 -11.782 1.00 60.09 84 ASP A CA 1
ATOM 677 C C . ASP A 1 84 ? 1.547 -4.477 -12.481 1.00 60.09 84 ASP A C 1
ATOM 679 O O . ASP A 1 84 ? 2.733 -4.189 -12.358 1.00 60.09 84 ASP A O 1
ATOM 683 N N . GLY A 1 85 ? 1.167 -5.505 -13.242 1.00 60.84 85 GLY A N 1
ATOM 684 C CA . GLY A 1 85 ? 2.104 -6.300 -14.019 1.00 60.84 85 GLY A CA 1
ATOM 685 C C . GLY A 1 85 ? 1.444 -6.993 -15.201 1.00 60.84 85 GLY A C 1
ATOM 686 O O . GLY A 1 85 ? 0.464 -7.722 -15.060 1.00 60.84 85 GLY A O 1
ATOM 687 N N . ALA A 1 86 ? 2.024 -6.817 -16.386 1.00 65.12 86 ALA A N 1
ATOM 688 C CA . ALA A 1 86 ? 1.852 -7.785 -17.456 1.00 65.12 86 ALA A CA 1
ATOM 689 C C . ALA A 1 86 ? 2.788 -8.962 -17.153 1.00 65.12 86 ALA A C 1
ATOM 691 O O . ALA A 1 86 ? 4.008 -8.810 -17.205 1.00 65.12 86 ALA A O 1
ATOM 692 N N . PHE A 1 87 ? 2.226 -10.122 -16.803 1.00 72.31 87 PHE A N 1
ATOM 693 C CA . PHE A 1 87 ? 3.013 -11.334 -16.583 1.00 72.31 87 PHE A CA 1
ATOM 694 C C . PHE A 1 87 ? 3.497 -11.858 -17.936 1.00 72.31 87 PHE A C 1
ATOM 696 O O . PHE A 1 87 ? 2.790 -12.584 -18.637 1.00 72.31 87 PHE A O 1
ATOM 703 N N . ILE A 1 88 ? 4.684 -11.415 -18.333 1.00 82.44 88 ILE A N 1
ATOM 704 C CA . ILE A 1 88 ? 5.285 -11.723 -19.621 1.00 82.44 88 ILE A CA 1
ATOM 705 C C . ILE A 1 88 ? 6.670 -12.336 -19.395 1.00 82.44 88 ILE A C 1
ATOM 707 O O . ILE A 1 88 ? 7.359 -11.923 -18.462 1.00 82.44 88 ILE A O 1
ATOM 711 N N . PRO A 1 89 ? 7.101 -13.322 -20.201 1.00 87.31 89 PRO A N 1
ATOM 712 C CA . PRO A 1 89 ? 8.454 -13.850 -20.088 1.00 87.31 89 PRO A CA 1
ATOM 713 C C . PRO A 1 89 ? 9.511 -12.747 -20.213 1.00 87.31 89 PRO A C 1
ATOM 715 O O . PRO A 1 89 ? 9.369 -11.856 -21.051 1.00 87.31 89 PRO A O 1
ATOM 718 N N . ASP A 1 90 ? 10.612 -12.860 -19.464 1.00 89.12 90 ASP A N 1
ATOM 719 C CA . ASP A 1 90 ? 11.747 -11.923 -19.535 1.00 89.12 90 ASP A CA 1
ATOM 720 C C . ASP A 1 90 ? 12.253 -11.711 -20.972 1.00 89.12 90 ASP A C 1
ATOM 722 O O . ASP A 1 90 ? 12.707 -10.624 -21.326 1.00 89.12 90 ASP A O 1
ATOM 726 N N . SER A 1 91 ? 12.119 -12.731 -21.831 1.00 91.56 91 SER A N 1
ATOM 727 C CA . SER A 1 91 ? 12.456 -12.671 -23.261 1.00 91.56 91 SER A CA 1
ATOM 728 C C . SER A 1 91 ? 11.676 -11.620 -24.051 1.00 91.56 91 SER A C 1
ATOM 730 O O . SER A 1 91 ? 12.097 -11.234 -25.139 1.00 91.56 91 SER A O 1
ATOM 732 N N . ASN A 1 92 ? 10.542 -11.169 -23.528 1.00 93.19 92 ASN A N 1
ATOM 733 C CA . ASN A 1 92 ? 9.663 -10.191 -24.151 1.00 93.19 92 ASN A CA 1
ATOM 734 C C . ASN A 1 92 ? 9.810 -8.797 -23.514 1.00 93.19 92 ASN A C 1
ATOM 736 O O . ASN A 1 92 ? 9.042 -7.891 -23.841 1.00 93.19 92 ASN A O 1
ATOM 740 N N . ILE A 1 93 ? 10.791 -8.606 -22.625 1.00 92.19 93 ILE A N 1
ATOM 741 C CA . ILE A 1 93 ? 11.189 -7.293 -22.116 1.00 92.19 93 ILE A CA 1
ATOM 742 C C . ILE A 1 93 ? 12.364 -6.804 -22.964 1.00 92.19 93 ILE A C 1
ATOM 744 O O . ILE A 1 93 ? 13.497 -7.273 -22.848 1.00 92.19 93 ILE A O 1
ATOM 748 N N . VAL A 1 94 ? 12.087 -5.855 -23.852 1.00 94.62 94 VAL A N 1
ATOM 749 C CA . VAL A 1 94 ? 13.014 -5.400 -24.888 1.00 94.62 94 VAL A CA 1
ATOM 750 C C . VAL A 1 94 ? 13.633 -4.059 -24.495 1.00 94.62 94 VAL A C 1
ATOM 752 O O . VAL A 1 94 ? 12.940 -3.119 -24.101 1.00 94.62 94 VAL A O 1
ATOM 755 N N . LEU A 1 95 ? 14.958 -3.951 -24.627 1.00 95.62 95 LEU A N 1
ATOM 756 C CA . LEU A 1 95 ? 15.664 -2.687 -24.427 1.00 95.62 95 LEU A CA 1
ATOM 757 C C . LEU A 1 95 ? 15.346 -1.718 -25.575 1.00 95.62 95 LEU A C 1
ATOM 759 O O . LEU A 1 95 ? 15.677 -1.988 -26.729 1.00 95.62 95 LEU A O 1
ATOM 763 N N . ASN A 1 96 ? 14.786 -0.559 -25.245 1.00 95.81 96 ASN A N 1
ATOM 764 C CA . ASN A 1 96 ? 14.593 0.558 -26.160 1.00 95.81 96 ASN A CA 1
ATOM 765 C C . ASN A 1 96 ? 15.220 1.822 -25.553 1.00 95.81 96 ASN A C 1
ATOM 767 O O . ASN A 1 96 ? 14.623 2.487 -24.709 1.00 95.81 96 ASN A O 1
ATOM 771 N N . ASN A 1 97 ? 16.437 2.163 -25.990 1.00 95.06 97 ASN A N 1
ATOM 772 C CA . ASN A 1 97 ? 17.179 3.329 -25.485 1.00 95.06 97 ASN A CA 1
ATOM 773 C C . ASN A 1 97 ? 16.531 4.676 -25.849 1.00 95.06 97 ASN A C 1
ATOM 775 O O . ASN A 1 97 ? 16.871 5.686 -25.243 1.00 95.06 97 ASN A O 1
ATOM 779 N N . ASN A 1 98 ? 15.621 4.689 -26.827 1.00 94.62 98 ASN A N 1
ATOM 780 C CA . ASN A 1 98 ? 14.896 5.887 -27.251 1.00 94.62 98 ASN A CA 1
ATOM 781 C C . ASN A 1 98 ? 13.552 6.037 -26.524 1.00 94.62 98 ASN A C 1
ATOM 783 O O . ASN A 1 98 ? 12.827 6.992 -26.783 1.00 94.62 98 ASN A O 1
ATOM 787 N N . ALA A 1 99 ? 13.181 5.081 -25.667 1.00 91.38 99 ALA A N 1
ATOM 788 C CA . ALA A 1 99 ? 11.948 5.162 -24.908 1.00 91.38 99 ALA A CA 1
ATOM 789 C C . ALA A 1 99 ? 12.125 6.110 -23.713 1.00 91.38 99 ALA A C 1
ATOM 791 O O . ALA A 1 99 ? 12.950 5.875 -22.825 1.00 91.38 99 ALA A O 1
ATOM 792 N N . ASP A 1 100 ? 11.299 7.155 -23.669 1.00 88.75 100 ASP A N 1
ATOM 793 C CA . ASP A 1 100 ? 11.239 8.095 -22.543 1.00 88.75 100 ASP A CA 1
ATOM 794 C C . ASP A 1 100 ? 10.590 7.469 -21.291 1.00 88.75 100 ASP A C 1
ATOM 796 O O . ASP A 1 100 ? 10.733 7.974 -20.177 1.00 88.75 100 ASP A O 1
ATOM 800 N N . SER A 1 101 ? 9.864 6.358 -21.456 1.00 86.75 101 SER A N 1
ATOM 801 C CA . SER A 1 101 ? 9.180 5.623 -20.387 1.00 86.75 101 SER A CA 1
ATOM 802 C C . SER A 1 101 ? 9.013 4.142 -20.751 1.00 86.75 101 SER A C 1
ATOM 804 O O . SER A 1 101 ? 9.468 3.698 -21.802 1.00 86.75 101 SER A O 1
ATOM 806 N N . THR A 1 102 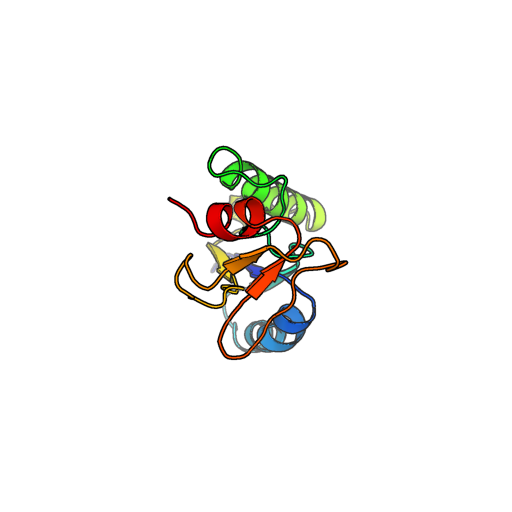? 8.389 3.356 -19.870 1.00 87.94 102 THR A N 1
ATOM 807 C CA . THR A 1 102 ? 8.058 1.954 -20.176 1.00 87.94 102 THR A CA 1
ATOM 808 C C . THR A 1 102 ? 6.823 1.912 -21.075 1.00 87.94 102 THR A C 1
ATOM 810 O O . THR A 1 102 ? 5.783 2.460 -20.716 1.00 87.94 102 THR A O 1
ATOM 813 N N . LEU A 1 103 ? 6.946 1.279 -22.240 1.00 90.38 103 LEU A N 1
ATOM 814 C CA . LEU A 1 103 ? 5.891 1.151 -23.241 1.00 90.38 103 LEU A CA 1
ATOM 815 C C . LEU A 1 103 ? 5.331 -0.272 -23.222 1.00 90.38 103 LEU A C 1
ATOM 817 O O . LEU A 1 103 ? 6.086 -1.244 -23.288 1.00 90.38 103 LEU A O 1
ATOM 821 N N . TYR A 1 104 ? 4.007 -0.384 -23.172 1.00 88.75 104 TYR A N 1
ATOM 822 C CA . TYR A 1 104 ? 3.302 -1.662 -23.134 1.00 88.75 104 TYR A CA 1
ATOM 823 C C . TYR A 1 104 ? 2.682 -1.966 -24.496 1.00 88.75 104 TYR A C 1
ATOM 825 O O . TYR A 1 104 ? 1.926 -1.159 -25.040 1.00 88.75 104 TYR A O 1
ATOM 833 N N . TYR A 1 105 ? 2.985 -3.147 -25.027 1.00 89.81 105 TYR A N 1
ATOM 834 C CA . TYR A 1 105 ? 2.399 -3.685 -26.249 1.00 89.81 105 TYR A CA 1
ATOM 835 C C . TYR A 1 105 ? 1.703 -5.012 -25.950 1.00 89.81 105 TYR A C 1
ATOM 837 O O . TYR A 1 105 ? 1.845 -5.580 -24.870 1.00 89.81 105 TYR A O 1
ATOM 845 N N . LEU A 1 106 ? 0.958 -5.522 -26.931 1.00 88.94 106 LEU A N 1
ATOM 846 C CA . LEU A 1 106 ? 0.225 -6.781 -26.793 1.00 88.94 106 LEU A CA 1
ATOM 847 C C . LEU A 1 106 ? 1.152 -7.981 -26.524 1.00 88.94 106 LEU A C 1
ATOM 849 O O . LEU A 1 106 ? 0.741 -8.947 -25.892 1.00 88.94 106 LEU A O 1
ATOM 853 N N . ASP A 1 107 ? 2.386 -7.925 -27.023 1.00 91.44 107 ASP A N 1
ATOM 854 C CA . ASP A 1 107 ? 3.325 -9.046 -27.072 1.00 91.44 107 ASP A CA 1
ATOM 855 C C . ASP A 1 107 ? 4.682 -8.763 -26.412 1.00 91.44 107 ASP A C 1
ATOM 857 O O . ASP A 1 107 ? 5.538 -9.651 -26.376 1.00 91.44 107 ASP A O 1
ATOM 861 N N . ARG A 1 108 ? 4.908 -7.543 -25.907 1.00 92.44 108 ARG A N 1
ATOM 862 C CA . ARG A 1 108 ? 6.183 -7.132 -25.307 1.00 92.44 108 ARG A CA 1
ATOM 863 C C . ARG A 1 108 ? 6.062 -5.885 -24.441 1.00 92.44 108 ARG A C 1
ATOM 865 O O . ARG A 1 108 ? 5.132 -5.091 -24.580 1.00 92.44 108 ARG A O 1
ATOM 872 N N . ILE A 1 109 ? 7.076 -5.684 -23.611 1.00 92.56 109 ILE A N 1
ATOM 873 C CA . ILE A 1 109 ? 7.332 -4.429 -22.905 1.00 92.56 109 ILE A CA 1
ATOM 874 C C . ILE A 1 109 ? 8.618 -3.841 -23.476 1.00 92.56 109 ILE A C 1
ATOM 876 O O . ILE A 1 109 ? 9.627 -4.535 -23.560 1.00 92.56 109 ILE A O 1
ATOM 880 N N . GLU A 1 110 ? 8.606 -2.564 -23.845 1.00 94.31 110 GLU A N 1
ATOM 881 C CA . GLU A 1 110 ? 9.821 -1.843 -24.227 1.00 94.31 110 GLU A CA 1
ATOM 882 C C . GLU A 1 110 ? 10.204 -0.847 -23.134 1.00 94.31 110 GLU A C 1
ATOM 884 O O . GLU A 1 110 ? 9.366 -0.107 -22.622 1.00 94.31 110 GLU A O 1
ATOM 889 N N . THR A 1 111 ? 11.477 -0.818 -22.755 1.00 92.25 111 THR A N 1
ATOM 890 C CA . THR A 1 111 ? 11.965 0.068 -21.692 1.00 92.25 111 THR A CA 1
ATOM 891 C C . THR A 1 111 ? 13.424 0.435 -21.912 1.00 92.25 111 THR A C 1
ATOM 893 O O . THR A 1 111 ? 14.190 -0.341 -22.482 1.00 92.25 111 THR A O 1
ATOM 896 N N . ASN A 1 112 ? 13.848 1.589 -21.407 1.00 93.12 112 ASN A N 1
ATOM 897 C CA . ASN A 1 112 ? 15.263 1.956 -21.360 1.00 93.12 112 ASN A CA 1
ATOM 898 C C . ASN A 1 112 ? 16.017 1.286 -20.189 1.00 93.12 112 ASN A C 1
ATOM 900 O O . ASN A 1 112 ? 17.236 1.413 -20.088 1.00 93.12 112 ASN A O 1
ATOM 904 N N . ASN A 1 113 ? 15.317 0.559 -19.306 1.00 89.50 113 ASN A N 1
ATOM 905 C CA . ASN A 1 113 ? 15.911 -0.112 -18.152 1.00 89.50 113 ASN A CA 1
ATOM 906 C C . ASN A 1 113 ? 15.267 -1.484 -17.887 1.00 89.50 113 ASN A C 1
ATOM 908 O O . ASN A 1 113 ? 14.407 -1.636 -17.023 1.00 89.50 113 ASN A O 1
ATOM 912 N N . VAL A 1 114 ? 15.735 -2.508 -18.607 1.00 88.88 114 VAL A N 1
ATOM 913 C CA . VAL A 1 114 ? 15.243 -3.898 -18.499 1.00 88.88 114 VAL A CA 1
ATOM 914 C C . VAL A 1 114 ? 15.356 -4.446 -17.072 1.00 88.88 114 VAL A C 1
ATOM 916 O O . VAL A 1 114 ? 14.433 -5.085 -16.574 1.00 88.88 114 VAL A O 1
ATOM 919 N N . LYS A 1 115 ? 16.458 -4.141 -16.372 1.00 83.94 115 LYS A N 1
ATOM 920 C CA . LYS A 1 115 ? 16.686 -4.606 -14.993 1.00 83.94 115 LYS A CA 1
ATOM 921 C C . LYS A 1 115 ? 15.645 -4.070 -14.015 1.00 83.94 115 LYS A C 1
ATOM 923 O O . LYS A 1 115 ? 15.315 -4.766 -13.064 1.00 83.94 115 LYS A O 1
ATOM 928 N N . LYS A 1 116 ? 15.132 -2.856 -14.247 1.00 79.25 116 LYS A N 1
ATOM 929 C CA . LYS A 1 116 ? 14.068 -2.270 -13.424 1.00 79.25 116 LYS A CA 1
ATOM 930 C C . LYS A 1 116 ? 12.766 -3.066 -13.529 1.00 79.25 116 LYS A C 1
ATOM 932 O O . LYS A 1 116 ? 12.070 -3.175 -12.533 1.00 79.25 116 LYS A O 1
ATOM 937 N N . ILE A 1 117 ? 12.456 -3.613 -14.705 1.00 80.31 117 ILE A N 1
ATOM 938 C CA . ILE A 1 117 ? 11.222 -4.377 -14.929 1.00 80.31 117 ILE A CA 1
ATOM 939 C C . ILE A 1 117 ? 11.364 -5.800 -14.383 1.00 80.31 117 ILE A C 1
ATOM 941 O O . ILE A 1 117 ? 10.540 -6.226 -13.585 1.00 80.31 117 ILE A O 1
ATOM 945 N N . ILE A 1 118 ? 12.452 -6.500 -14.725 1.00 76.62 118 ILE A N 1
ATOM 946 C CA . ILE A 1 118 ? 12.692 -7.873 -14.243 1.00 76.62 118 ILE A CA 1
ATOM 947 C C . ILE A 1 118 ? 12.870 -7.900 -12.718 1.00 76.62 118 ILE A C 1
ATOM 949 O O . ILE A 1 118 ? 12.369 -8.790 -12.049 1.00 76.62 118 ILE A O 1
ATOM 953 N N . GLY A 1 119 ? 13.550 -6.903 -12.141 1.00 62.88 119 GLY A N 1
ATOM 954 C CA . GLY A 1 119 ? 13.775 -6.828 -10.695 1.00 62.88 119 GLY A CA 1
ATOM 955 C C . GLY A 1 119 ? 12.560 -6.401 -9.863 1.00 62.88 119 GLY A C 1
ATOM 956 O O . GLY A 1 119 ? 12.624 -6.518 -8.642 1.00 62.88 119 GLY A O 1
ATOM 957 N N . ALA A 1 120 ? 11.490 -5.896 -10.489 1.00 54.72 120 ALA A N 1
ATOM 958 C CA . ALA A 1 120 ? 10.238 -5.554 -9.805 1.00 54.72 120 ALA A CA 1
ATOM 959 C C . ALA A 1 120 ? 9.341 -6.787 -9.587 1.00 54.72 120 ALA A C 1
ATOM 961 O O . ALA A 1 120 ? 8.559 -6.825 -8.641 1.00 54.72 120 ALA A O 1
ATOM 962 N N . VAL A 1 121 ? 9.493 -7.824 -10.417 1.00 48.56 121 VAL A N 1
ATOM 963 C CA . VAL A 1 121 ? 8.837 -9.122 -10.232 1.00 48.56 121 VAL A CA 1
ATOM 964 C C . VAL A 1 121 ? 9.771 -9.975 -9.372 1.00 48.56 121 VAL A C 1
ATOM 966 O O . VAL A 1 121 ? 10.753 -10.523 -9.859 1.00 48.56 121 VAL A O 1
ATOM 969 N N . ALA A 1 122 ? 9.531 -9.980 -8.061 1.00 37.97 122 ALA A N 1
ATOM 970 C CA . ALA A 1 122 ? 10.412 -10.576 -7.057 1.00 37.97 122 ALA A CA 1
A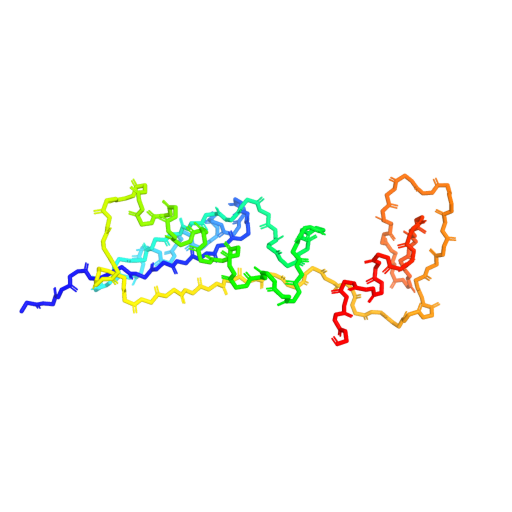TOM 971 C C . ALA A 1 122 ? 10.930 -11.987 -7.421 1.00 37.97 122 ALA A C 1
ATOM 973 O O . ALA A 1 122 ? 10.146 -12.878 -7.753 1.00 37.97 122 ALA A O 1
ATOM 974 N N . ASN A 1 123 ? 12.249 -12.177 -7.271 1.00 32.62 123 ASN A N 1
ATOM 975 C CA . ASN A 1 123 ? 12.824 -13.457 -6.837 1.00 32.62 123 ASN A CA 1
ATOM 976 C C . ASN A 1 123 ? 12.610 -13.626 -5.331 1.00 32.62 123 ASN A C 1
ATOM 978 O O . ASN A 1 123 ? 12.769 -12.608 -4.614 1.00 32.62 123 ASN A O 1
#